Protein AF-A0A0C9T7L8-F1 (afdb_monomer_lite)

Sequence (71 aa):
LPKMQEAMVFVNALRHASLDDAVSKLDDDALHRLRNPPQEHLSIDSPGTKYSIETYLALEHSSQVAYQSVC

Organism: NCBI:txid664439

Foldseek 3Di:
DVVVVVVVVVLVCQLPDDPPDPVNPDDPVNNCCSNPPDPDDDDDPDPVVVVVVVVVVVVVVVVVVVVVVVD

pLDDT: mean 86.28, std 7.72, range [58.41, 96.62]

Secondary structure (DSSP, 8-state):
-HHHHHHHHHHHHHHTS----TTS---HHHHHHHHS---S------HHHHHHHHHHHHHHHHHHHHHHHH-

Radius of gyration: 16.57 Å; chains: 1; bounding box: 32×32×37 Å

Structure (mmCIF, N/CA/C/O backbone):
data_AF-A0A0C9T7L8-F1
#
_entry.id   AF-A0A0C9T7L8-F1
#
loop_
_atom_site.group_PDB
_atom_site.id
_atom_site.type_symbol
_atom_site.label_atom_id
_atom_site.label_alt_id
_atom_site.label_comp_id
_atom_site.label_asym_id
_atom_site.label_entity_id
_atom_site.label_seq_id
_atom_site.pdbx_PDB_ins_code
_atom_site.Cartn_x
_atom_site.Cartn_y
_atom_site.Cartn_z
_atom_site.occupancy
_atom_site.B_iso_or_equiv
_atom_site.auth_seq_id
_atom_site.auth_comp_id
_atom_site.auth_asym_id
_atom_site.auth_atom_id
_atom_site.pdbx_PDB_model_num
ATOM 1 N N . LEU A 1 1 ? -20.483 -5.978 3.635 1.00 58.41 1 LEU A N 1
ATOM 2 C CA . LEU A 1 1 ? -19.178 -5.285 3.759 1.00 58.41 1 LEU A CA 1
ATOM 3 C C . LEU A 1 1 ? -18.958 -4.403 2.526 1.00 58.41 1 LEU A C 1
ATOM 5 O O . LEU A 1 1 ? -18.246 -4.823 1.621 1.00 58.41 1 LEU A O 1
ATOM 9 N N . PRO A 1 2 ? -19.574 -3.209 2.473 1.00 67.81 2 PRO A N 1
ATOM 10 C CA . PRO A 1 2 ? -19.446 -2.289 1.334 1.00 67.81 2 PRO A CA 1
ATOM 11 C C . PRO A 1 2 ? -17.976 -1.953 1.030 1.00 67.81 2 PRO A C 1
ATOM 13 O O . PRO A 1 2 ? -17.532 -2.051 -0.106 1.00 67.81 2 PRO A O 1
ATOM 16 N N . LYS A 1 3 ? -17.175 -1.735 2.081 1.00 68.19 3 LYS A N 1
ATOM 17 C CA . LYS A 1 3 ? -15.747 -1.397 1.978 1.00 68.19 3 LYS A CA 1
ATOM 18 C C . LYS A 1 3 ? -14.871 -2.470 1.327 1.00 68.19 3 LYS A C 1
ATOM 20 O O . LYS A 1 3 ? -13.924 -2.138 0.628 1.00 68.19 3 LYS A O 1
ATOM 25 N N . MET A 1 4 ? -15.166 -3.760 1.525 1.00 74.12 4 MET A N 1
ATOM 26 C CA . MET A 1 4 ? -14.410 -4.824 0.840 1.00 74.12 4 MET A CA 1
ATOM 27 C C . MET A 1 4 ? -14.730 -4.852 -0.656 1.00 74.12 4 MET A C 1
ATOM 29 O O . MET A 1 4 ? -13.849 -5.113 -1.468 1.00 74.12 4 MET A O 1
ATOM 33 N N . GLN A 1 5 ? -15.980 -4.562 -1.026 1.00 79.81 5 GLN A N 1
ATOM 34 C CA . GLN A 1 5 ? -16.379 -4.455 -2.428 1.00 79.81 5 GLN A CA 1
ATOM 35 C C . GLN A 1 5 ? -15.738 -3.224 -3.077 1.00 79.81 5 GLN A C 1
ATOM 37 O O . GLN A 1 5 ? -15.174 -3.345 -4.158 1.00 79.81 5 GLN A O 1
ATOM 42 N N . GLU A 1 6 ? -15.733 -2.080 -2.390 1.00 83.19 6 GLU A N 1
ATOM 43 C CA . GLU A 1 6 ? -15.035 -0.862 -2.823 1.00 83.19 6 GLU A CA 1
ATOM 44 C C . GLU A 1 6 ? -13.531 -1.098 -3.004 1.00 83.19 6 GLU A C 1
ATOM 46 O O . GLU A 1 6 ? -12.977 -0.738 -4.040 1.00 83.19 6 GLU A O 1
ATOM 51 N N . ALA A 1 7 ? -12.878 -1.774 -2.053 1.00 82.50 7 ALA A N 1
ATOM 52 C CA . ALA A 1 7 ? -11.464 -2.122 -2.157 1.00 82.50 7 ALA A CA 1
ATOM 53 C C . ALA A 1 7 ? -11.181 -3.024 -3.369 1.00 82.50 7 ALA A C 1
ATOM 55 O O . ALA A 1 7 ? -10.237 -2.779 -4.115 1.00 82.50 7 ALA A O 1
ATOM 56 N N . MET A 1 8 ? -12.023 -4.031 -3.619 1.00 82.00 8 MET A N 1
ATOM 57 C CA . MET A 1 8 ? -11.882 -4.903 -4.791 1.00 82.00 8 MET A CA 1
ATOM 58 C C . MET A 1 8 ? -12.112 -4.154 -6.109 1.00 82.00 8 MET A C 1
ATOM 60 O O . MET A 1 8 ? -11.379 -4.376 -7.074 1.00 82.00 8 MET A O 1
ATOM 64 N N . VAL A 1 9 ? -13.091 -3.245 -6.154 1.00 86.81 9 VAL A N 1
ATOM 65 C CA . VAL A 1 9 ? -13.327 -2.367 -7.312 1.00 86.81 9 VAL A CA 1
ATOM 66 C C . VAL A 1 9 ? -12.114 -1.474 -7.557 1.00 86.81 9 VAL A C 1
ATOM 68 O O . VAL A 1 9 ? -11.669 -1.361 -8.696 1.00 86.81 9 VAL A O 1
ATOM 71 N N . PHE A 1 10 ? -11.537 -0.899 -6.502 1.00 82.88 10 PHE A N 1
ATOM 72 C CA . PHE A 1 10 ? -10.344 -0.064 -6.588 1.00 82.88 10 PHE A CA 1
ATOM 73 C C . PHE A 1 10 ? -9.120 -0.843 -7.091 1.00 82.88 10 PHE A C 1
ATOM 75 O O . PHE A 1 10 ? -8.448 -0.392 -8.016 1.00 82.88 10 PHE A O 1
ATOM 82 N N . VAL A 1 11 ? -8.868 -2.045 -6.560 1.00 81.81 11 VAL A N 1
ATOM 83 C CA . VAL A 1 11 ? -7.788 -2.931 -7.036 1.00 81.81 11 VAL A CA 1
ATOM 84 C C . VAL A 1 11 ? -7.970 -3.268 -8.516 1.00 81.81 11 VAL A C 1
ATOM 86 O O . VAL A 1 11 ? -7.012 -3.237 -9.289 1.00 81.81 11 VAL A O 1
ATOM 89 N N . ASN A 1 12 ? -9.204 -3.552 -8.938 1.00 82.81 12 ASN A N 1
ATOM 90 C CA . ASN A 1 12 ? -9.486 -3.826 -10.340 1.00 82.81 12 ASN A CA 1
ATOM 91 C C . ASN A 1 12 ? -9.315 -2.578 -11.223 1.00 82.81 12 ASN A C 1
ATOM 93 O O . ASN A 1 12 ? -8.816 -2.692 -12.339 1.00 82.81 12 ASN A O 1
ATOM 97 N N . ALA A 1 13 ? -9.688 -1.393 -10.737 1.00 85.88 13 ALA A N 1
ATOM 98 C CA . ALA A 1 13 ? -9.488 -0.136 -11.453 1.00 85.88 13 ALA A CA 1
ATOM 99 C C . ALA A 1 13 ? -7.994 0.172 -11.639 1.00 85.88 13 ALA A C 1
ATOM 101 O O . ALA A 1 13 ? -7.579 0.505 -12.745 1.00 85.88 13 ALA A O 1
ATOM 102 N N . LEU A 1 14 ? -7.178 -0.028 -10.597 1.00 82.81 14 LEU A N 1
ATOM 103 C CA . LEU A 1 14 ? -5.723 0.141 -10.657 1.00 82.81 14 LEU A CA 1
ATOM 104 C C . LEU A 1 14 ? -5.066 -0.764 -11.701 1.00 82.81 14 LEU A C 1
ATOM 106 O O . LEU A 1 14 ? -4.210 -0.303 -12.448 1.00 82.81 14 LEU A O 1
ATOM 110 N N . ARG A 1 15 ? -5.497 -2.028 -11.803 1.00 77.69 15 ARG A N 1
ATOM 111 C CA . ARG A 1 15 ? -4.966 -2.974 -12.800 1.00 77.69 15 ARG A CA 1
ATOM 112 C C . ARG A 1 15 ? -5.118 -2.470 -14.241 1.00 77.69 15 ARG A C 1
ATOM 114 O O . ARG A 1 15 ? -4.289 -2.797 -15.084 1.00 77.69 15 ARG A O 1
ATOM 121 N N . HIS A 1 16 ? -6.168 -1.700 -14.519 1.00 79.56 16 HIS A N 1
ATOM 122 C CA . HIS A 1 16 ? -6.485 -1.192 -15.858 1.00 79.56 16 HIS A CA 1
ATOM 123 C C . HIS A 1 16 ? -6.174 0.302 -16.022 1.00 79.56 16 HIS A C 1
ATOM 125 O O . HIS A 1 16 ? -6.474 0.877 -17.069 1.00 79.56 16 HIS A O 1
ATOM 131 N N . ALA A 1 17 ? -5.604 0.946 -15.002 1.00 83.69 17 ALA A N 1
ATOM 132 C CA . ALA A 1 17 ? -5.266 2.356 -15.059 1.00 83.69 17 ALA A CA 1
ATOM 133 C C . ALA A 1 17 ? -4.082 2.595 -16.008 1.00 83.69 17 ALA A C 1
ATOM 135 O O . ALA A 1 17 ? -3.120 1.825 -16.044 1.00 83.69 17 ALA A O 1
ATOM 136 N N . SER A 1 18 ? -4.135 3.701 -16.752 1.00 85.25 18 SER A N 1
ATOM 137 C CA . SER A 1 18 ? -2.963 4.222 -17.455 1.00 85.25 18 SER A CA 1
ATOM 138 C C . SER A 1 18 ? -2.022 4.834 -16.421 1.00 85.25 18 SER A C 1
ATOM 140 O O . SER A 1 18 ? -2.387 5.815 -15.778 1.00 85.25 18 SER A O 1
ATOM 142 N N . LEU A 1 19 ? -0.835 4.251 -16.257 1.00 84.38 19 LEU A N 1
ATOM 143 C CA . LEU A 1 19 ? 0.180 4.702 -15.294 1.00 84.38 19 LEU A CA 1
ATOM 144 C C . LEU A 1 19 ? 1.417 5.308 -15.979 1.00 84.38 19 LEU A C 1
ATOM 146 O O . LEU A 1 19 ? 2.393 5.632 -15.317 1.00 84.38 19 LEU A O 1
ATOM 150 N N . ASP A 1 20 ? 1.382 5.460 -17.304 1.00 82.06 20 ASP A N 1
ATOM 151 C CA . ASP A 1 20 ? 2.519 5.891 -18.127 1.00 82.06 20 ASP A CA 1
ATOM 152 C C . ASP A 1 20 ? 2.661 7.424 -18.220 1.00 82.06 20 ASP A C 1
ATOM 154 O O . ASP A 1 20 ? 3.284 7.946 -19.146 1.00 82.06 20 ASP A O 1
ATOM 158 N N . ASP A 1 21 ? 2.051 8.179 -17.299 1.00 83.00 21 ASP A N 1
ATOM 159 C CA . ASP A 1 21 ? 2.152 9.634 -17.324 1.00 83.00 21 ASP A CA 1
ATOM 160 C C . ASP A 1 21 ? 3.529 10.105 -16.825 1.00 83.00 21 ASP A C 1
ATOM 162 O O . ASP A 1 21 ? 4.059 9.634 -15.815 1.00 83.00 21 ASP A O 1
ATOM 166 N N . ALA A 1 22 ? 4.108 11.071 -17.542 1.00 77.38 22 ALA A N 1
ATOM 167 C CA . ALA A 1 22 ? 5.457 11.580 -17.290 1.00 77.38 22 ALA A CA 1
ATOM 168 C C . ALA A 1 22 ? 5.594 12.373 -15.974 1.00 77.38 22 ALA A C 1
ATOM 170 O O . ALA A 1 22 ? 6.704 12.741 -15.589 1.00 77.38 22 ALA A O 1
ATOM 171 N N . VAL A 1 23 ? 4.483 12.674 -15.297 1.00 83.75 23 VAL A N 1
ATOM 172 C CA . VAL A 1 23 ? 4.438 13.478 -14.068 1.00 83.75 23 VAL A CA 1
ATOM 173 C C . VAL A 1 23 ? 4.235 12.603 -12.825 1.00 83.75 23 VAL A C 1
ATOM 175 O O . VAL A 1 23 ? 4.461 13.083 -11.713 1.00 83.75 23 VAL A O 1
ATOM 178 N N . SER A 1 24 ? 3.884 11.323 -13.001 1.00 81.94 24 SER A N 1
ATOM 179 C CA . SER A 1 24 ? 3.621 10.344 -11.938 1.00 81.94 24 SER A CA 1
ATOM 180 C C . SER A 1 24 ? 4.782 10.171 -10.962 1.00 81.94 24 SER A C 1
ATOM 182 O O . SER A 1 24 ? 4.559 9.861 -9.792 1.00 81.94 24 SER A O 1
ATOM 184 N N . LYS A 1 25 ? 6.024 10.372 -11.434 1.00 85.81 25 LYS A N 1
ATOM 185 C CA . LYS A 1 25 ? 7.268 10.079 -10.699 1.00 85.81 25 LYS A CA 1
ATOM 186 C C . LYS A 1 25 ? 7.309 8.650 -10.137 1.00 85.81 25 LYS A C 1
ATOM 188 O O . LYS A 1 25 ? 8.029 8.403 -9.172 1.00 85.81 25 LYS A O 1
ATOM 193 N N . LEU A 1 26 ? 6.534 7.729 -10.711 1.00 86.94 26 LEU A N 1
ATOM 194 C CA . LEU A 1 26 ? 6.589 6.323 -10.341 1.00 86.94 26 LEU A CA 1
ATOM 195 C C . LEU A 1 26 ? 7.852 5.727 -10.957 1.00 86.94 26 LEU A C 1
ATOM 197 O O . LEU A 1 26 ? 8.074 5.849 -12.161 1.00 86.94 26 LEU A O 1
ATOM 201 N N . ASP A 1 27 ? 8.684 5.114 -10.122 1.00 90.31 27 ASP A N 1
ATOM 202 C CA . ASP A 1 27 ? 9.786 4.297 -10.611 1.00 90.31 27 ASP A CA 1
ATOM 203 C C . ASP A 1 27 ? 9.264 2.973 -11.195 1.00 90.31 27 ASP A C 1
ATOM 205 O O . ASP A 1 27 ? 8.097 2.590 -11.021 1.00 90.31 27 ASP A O 1
ATOM 209 N N . ASP A 1 28 ? 10.136 2.278 -11.924 1.00 88.50 28 ASP A N 1
ATOM 210 C CA . ASP A 1 28 ? 9.790 1.025 -12.599 1.00 88.50 28 ASP A CA 1
ATOM 211 C C . ASP A 1 28 ? 9.295 -0.043 -11.608 1.00 88.50 28 ASP A C 1
ATOM 213 O O . ASP A 1 28 ? 8.369 -0.800 -11.916 1.00 88.50 28 ASP A O 1
ATOM 217 N N . ASP A 1 29 ? 9.846 -0.063 -10.391 1.00 89.38 29 ASP A N 1
ATOM 218 C CA . ASP A 1 29 ? 9.464 -0.997 -9.331 1.00 89.38 29 ASP A CA 1
ATOM 219 C C . ASP A 1 29 ? 8.053 -0.707 -8.797 1.00 89.38 29 ASP A C 1
ATOM 221 O O . ASP A 1 29 ? 7.241 -1.622 -8.616 1.00 89.38 29 ASP A O 1
ATOM 225 N N . ALA A 1 30 ? 7.713 0.562 -8.567 1.00 88.00 30 ALA A N 1
ATOM 226 C CA . ALA A 1 30 ? 6.384 0.985 -8.146 1.00 88.00 30 ALA A CA 1
ATOM 227 C C . ALA A 1 30 ? 5.342 0.685 -9.229 1.00 88.00 30 ALA A C 1
ATOM 229 O O . ALA A 1 30 ? 4.284 0.128 -8.920 1.00 88.00 30 ALA A O 1
ATOM 230 N N . LEU A 1 31 ? 5.652 0.979 -10.497 1.00 87.50 31 LEU A N 1
ATOM 231 C CA . LEU A 1 31 ? 4.800 0.627 -11.636 1.00 87.50 31 LEU A CA 1
ATOM 232 C C . LEU A 1 31 ? 4.584 -0.883 -11.732 1.00 87.50 31 LEU A C 1
ATOM 234 O O . LEU A 1 31 ? 3.451 -1.340 -11.910 1.00 87.50 31 LEU A O 1
ATOM 238 N N . HIS A 1 32 ? 5.653 -1.665 -11.581 1.00 86.81 32 HIS A N 1
ATOM 239 C CA . HIS A 1 32 ? 5.577 -3.117 -11.610 1.00 86.81 32 HIS A CA 1
ATOM 240 C C . HIS A 1 32 ? 4.665 -3.653 -10.502 1.00 86.81 32 HIS A C 1
ATOM 242 O O . HIS A 1 32 ? 3.790 -4.472 -10.785 1.00 86.81 32 HIS A O 1
ATOM 248 N N . ARG A 1 33 ? 4.807 -3.152 -9.270 1.00 86.38 33 ARG A N 1
ATOM 249 C CA . ARG A 1 33 ? 3.979 -3.547 -8.118 1.00 86.38 33 ARG A CA 1
ATOM 250 C C . ARG A 1 33 ? 2.511 -3.151 -8.263 1.00 86.38 33 ARG A C 1
ATOM 252 O O . ARG A 1 33 ? 1.642 -3.907 -7.842 1.00 86.38 33 ARG A O 1
ATOM 259 N N . LEU A 1 34 ? 2.218 -1.987 -8.845 1.00 83.69 34 LEU A N 1
ATOM 260 C CA . LEU A 1 34 ? 0.840 -1.543 -9.086 1.00 83.69 34 LEU A CA 1
ATOM 261 C C . LEU A 1 34 ? 0.146 -2.390 -10.160 1.00 83.69 34 LEU A C 1
ATOM 263 O O . LEU A 1 34 ? -1.019 -2.752 -10.002 1.00 83.69 34 LEU A O 1
ATOM 267 N N . ARG A 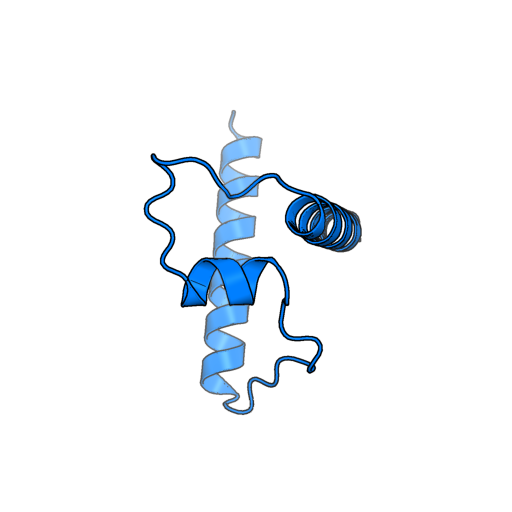1 35 ? 0.870 -2.741 -11.231 1.00 83.81 35 ARG A N 1
ATOM 268 C CA . ARG A 1 35 ? 0.369 -3.619 -12.302 1.00 83.81 35 ARG A CA 1
ATOM 269 C C . ARG A 1 35 ? 0.259 -5.080 -11.854 1.00 83.81 35 ARG A C 1
ATOM 271 O O . ARG A 1 35 ? -0.651 -5.785 -12.286 1.00 83.81 35 ARG A O 1
ATOM 278 N N . ASN A 1 36 ? 1.151 -5.515 -10.965 1.00 83.50 36 ASN A N 1
ATOM 279 C CA . ASN A 1 36 ? 1.244 -6.880 -10.450 1.00 83.50 36 ASN A CA 1
ATOM 280 C C . ASN A 1 36 ? 1.135 -6.874 -8.918 1.00 83.50 36 ASN A C 1
ATOM 282 O O . ASN A 1 36 ? 2.129 -7.116 -8.225 1.00 83.50 36 ASN A O 1
ATOM 286 N N . PRO A 1 37 ? -0.053 -6.576 -8.361 1.00 79.94 37 PRO A N 1
ATOM 287 C CA . PRO A 1 37 ? -0.218 -6.539 -6.918 1.00 79.94 37 PRO A CA 1
ATOM 288 C C . PRO A 1 37 ? 0.073 -7.924 -6.325 1.00 79.94 37 PRO A C 1
ATOM 290 O O . PRO A 1 37 ? -0.350 -8.927 -6.920 1.00 79.94 37 PRO A O 1
ATOM 293 N N . PRO A 1 38 ? 0.737 -8.003 -5.155 1.00 80.81 38 PRO A N 1
ATOM 294 C CA . PRO A 1 38 ? 0.955 -9.265 -4.460 1.00 80.81 38 PRO A CA 1
ATOM 295 C C . PRO A 1 38 ? -0.352 -10.054 -4.358 1.00 80.81 38 PRO A C 1
ATOM 297 O O . PRO A 1 38 ? -1.370 -9.537 -3.900 1.00 80.81 38 PRO A O 1
ATOM 300 N N . GLN A 1 39 ? -0.336 -11.286 -4.863 1.00 79.75 39 GLN A N 1
ATOM 301 C CA . GLN A 1 39 ? -1.477 -12.207 -4.789 1.00 79.75 39 GLN A CA 1
A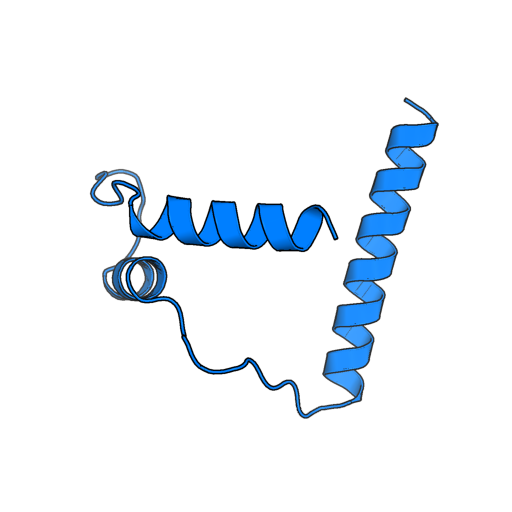TOM 302 C C . GLN A 1 39 ? -1.398 -13.102 -3.547 1.00 79.75 39 GLN A C 1
ATOM 304 O O . GLN A 1 39 ? -2.346 -13.817 -3.230 1.00 79.75 39 GLN A O 1
ATOM 309 N N . GLU A 1 40 ? -0.256 -13.085 -2.861 1.00 83.81 40 GLU A N 1
ATOM 310 C CA . GLU A 1 40 ? -0.072 -13.785 -1.602 1.00 83.81 40 GLU A CA 1
ATOM 311 C C . GLU A 1 40 ? -0.902 -13.141 -0.492 1.00 83.81 40 GLU A C 1
ATOM 313 O O . GLU A 1 40 ? -1.122 -11.928 -0.455 1.00 83.81 40 GLU A O 1
ATOM 318 N N . HIS A 1 41 ? -1.381 -13.977 0.424 1.00 79.62 41 HIS A N 1
ATOM 319 C CA . HIS A 1 41 ? -2.102 -13.484 1.581 1.00 79.62 41 HIS A CA 1
ATOM 320 C C . HIS A 1 41 ? 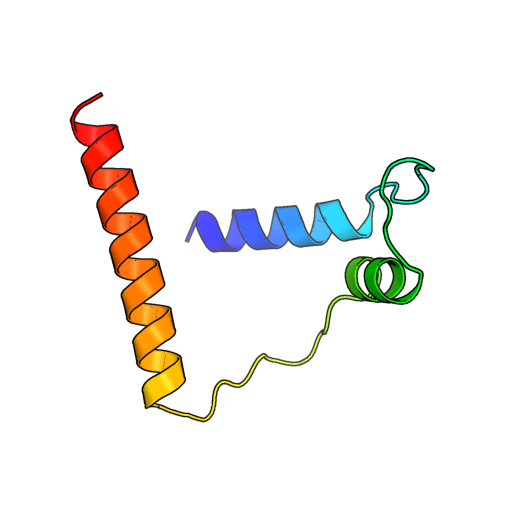-1.126 -12.738 2.494 1.00 79.62 41 HIS A C 1
ATOM 322 O O . HIS A 1 41 ? -0.147 -13.320 2.960 1.00 79.62 41 HIS A O 1
ATOM 328 N N . LEU A 1 42 ? -1.413 -11.468 2.789 1.00 82.69 42 LEU A N 1
ATOM 329 C CA . LEU A 1 42 ? -0.630 -10.702 3.753 1.00 82.69 42 LEU A CA 1
ATOM 330 C C . LEU A 1 42 ? -0.726 -11.378 5.128 1.00 82.69 42 LEU A C 1
ATOM 332 O O . LEU A 1 42 ? -1.810 -11.447 5.713 1.00 82.69 42 LEU A O 1
ATOM 336 N N . SER A 1 43 ? 0.398 -11.876 5.643 1.00 86.38 43 SER A N 1
ATOM 337 C CA . SER A 1 43 ? 0.495 -12.370 7.018 1.00 86.38 43 SER A CA 1
ATOM 338 C C . SER A 1 43 ? 1.169 -11.327 7.898 1.00 86.38 43 SER A C 1
ATOM 340 O O . SER A 1 43 ? 2.228 -10.802 7.558 1.00 86.38 43 SER A O 1
ATOM 342 N N . ILE A 1 44 ? 0.546 -11.016 9.034 1.00 90.44 44 ILE A N 1
ATOM 343 C CA . ILE A 1 44 ? 1.126 -10.163 10.074 1.00 90.44 44 ILE A CA 1
ATOM 344 C C . ILE A 1 44 ? 1.275 -11.037 11.312 1.00 90.44 44 ILE A C 1
ATOM 346 O O . ILE A 1 44 ? 0.351 -11.156 12.118 1.00 90.44 44 ILE A O 1
ATOM 350 N N . ASP A 1 45 ? 2.434 -11.680 11.428 1.00 92.06 45 ASP A N 1
ATOM 351 C CA . ASP A 1 45 ? 2.663 -12.733 12.425 1.00 92.06 45 ASP A CA 1
ATOM 352 C C . ASP A 1 45 ? 2.866 -12.176 13.838 1.00 92.06 45 ASP A C 1
ATOM 354 O O . ASP A 1 45 ? 2.586 -12.851 14.824 1.00 92.06 45 ASP A O 1
ATOM 358 N N . SER A 1 46 ? 3.331 -10.927 13.947 1.00 95.25 46 SER A N 1
ATOM 359 C CA . SER A 1 46 ? 3.506 -10.233 15.224 1.00 95.25 46 SER A CA 1
ATOM 360 C C . SER A 1 46 ? 2.143 -9.833 15.802 1.00 95.25 46 SER A C 1
ATOM 362 O O . SER A 1 46 ? 1.491 -8.933 15.252 1.00 95.25 46 SER A O 1
ATOM 364 N N . PRO A 1 47 ? 1.715 -10.411 16.944 1.00 93.06 47 PRO A N 1
ATOM 365 C CA . PRO A 1 47 ? 0.426 -10.075 17.544 1.00 93.06 47 PRO A CA 1
ATOM 366 C C . PRO A 1 47 ? 0.342 -8.599 17.945 1.00 93.06 47 PRO A C 1
ATOM 368 O O . PRO A 1 47 ? -0.699 -7.969 17.775 1.00 93.06 47 PRO A O 1
ATOM 371 N N . GLY A 1 48 ? 1.452 -8.025 18.424 1.00 96.50 48 GLY A N 1
ATOM 372 C CA . GLY A 1 48 ? 1.527 -6.610 18.794 1.00 96.50 48 GLY A CA 1
ATOM 373 C C . GLY A 1 48 ? 1.372 -5.685 17.588 1.00 96.50 48 GLY A C 1
ATOM 374 O O . GLY A 1 48 ? 0.614 -4.718 17.642 1.00 96.50 48 GLY A O 1
ATOM 375 N N . THR A 1 49 ? 2.028 -6.015 16.472 1.00 96.06 49 THR A N 1
ATOM 376 C CA . THR A 1 49 ? 1.907 -5.249 15.224 1.00 96.06 49 THR A CA 1
ATOM 377 C C . THR A 1 49 ? 0.482 -5.316 14.692 1.00 96.06 49 THR A C 1
ATOM 379 O O . THR A 1 49 ? -0.108 -4.278 14.398 1.00 96.06 49 THR A O 1
ATOM 382 N N . LYS A 1 50 ? -0.111 -6.513 14.654 1.00 94.56 50 LYS A N 1
ATOM 383 C CA . LYS A 1 50 ? -1.501 -6.695 14.237 1.00 94.56 50 LYS A CA 1
ATOM 384 C C . LYS A 1 50 ? -2.457 -5.856 15.090 1.00 94.56 50 LYS A C 1
ATOM 386 O O . LYS A 1 50 ? -3.216 -5.063 14.540 1.00 94.56 50 LYS A O 1
ATOM 391 N N . TYR A 1 51 ? -2.340 -5.945 16.416 1.00 95.69 51 TYR A N 1
ATOM 392 C CA . TYR A 1 51 ? -3.172 -5.174 17.340 1.00 95.69 51 TYR A CA 1
ATOM 393 C C . TYR A 1 51 ? -3.010 -3.658 17.157 1.00 95.69 51 TYR A C 1
ATOM 395 O O . TYR A 1 51 ? -3.997 -2.924 17.163 1.00 95.69 51 TYR A O 1
ATOM 403 N N . SER A 1 52 ? -1.781 -3.171 16.953 1.00 96.56 52 SER A N 1
ATOM 404 C CA . SER A 1 52 ? -1.541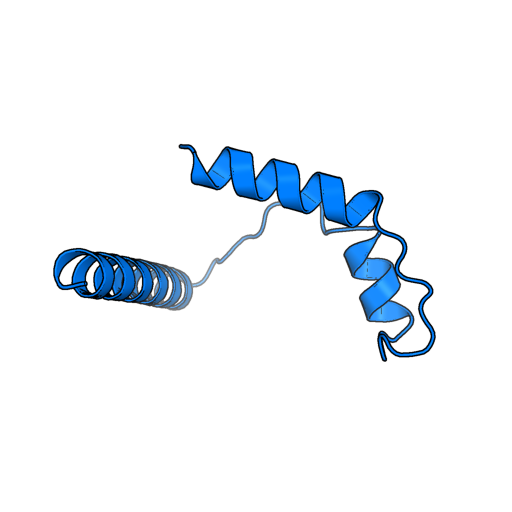 -1.741 16.719 1.00 96.56 52 SER A CA 1
ATOM 405 C C . SER A 1 52 ? -2.194 -1.229 15.432 1.00 96.56 52 SER A C 1
ATOM 407 O O . SER A 1 52 ? -2.784 -0.150 15.444 1.00 96.56 52 SER A O 1
ATOM 409 N N . ILE A 1 53 ? -2.153 -2.015 14.350 1.00 94.25 53 ILE A N 1
ATOM 410 C CA . ILE A 1 53 ? -2.774 -1.664 13.067 1.00 94.25 53 ILE A CA 1
ATOM 411 C C . ILE A 1 53 ? -4.296 -1.663 13.209 1.00 94.25 53 ILE A C 1
ATOM 413 O O . ILE A 1 53 ? -4.947 -0.701 12.809 1.00 94.25 53 ILE A O 1
ATOM 417 N N . GLU A 1 54 ? -4.862 -2.705 13.821 1.00 93.50 54 GLU A N 1
ATOM 418 C CA . GLU A 1 54 ? -6.304 -2.798 14.073 1.00 93.50 54 GLU A CA 1
ATOM 419 C C . GLU A 1 54 ? -6.801 -1.623 14.923 1.00 93.50 54 GLU A C 1
ATOM 421 O O . GLU A 1 54 ? -7.798 -0.988 14.579 1.00 93.50 54 GLU A O 1
ATOM 426 N N . THR A 1 55 ? -6.069 -1.279 15.986 1.00 96.62 55 THR A N 1
ATOM 427 C CA . THR A 1 55 ? -6.400 -0.146 16.861 1.00 96.62 55 THR A CA 1
ATOM 428 C C . THR A 1 55 ? -6.350 1.177 16.102 1.00 96.62 55 THR A C 1
ATOM 430 O O . THR A 1 55 ? -7.269 1.987 16.222 1.00 96.62 55 THR A O 1
ATOM 433 N N . TYR A 1 56 ? -5.304 1.398 15.300 1.00 96.12 56 TYR A N 1
ATOM 434 C CA . TYR A 1 56 ? -5.166 2.608 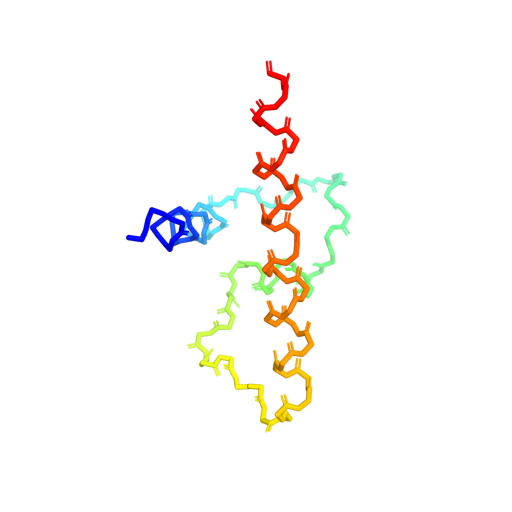14.494 1.00 96.12 56 TYR A CA 1
ATOM 435 C C . TYR A 1 56 ? -6.329 2.766 13.507 1.00 96.12 56 TYR A C 1
ATOM 437 O O . TYR A 1 56 ? -6.966 3.817 13.476 1.00 96.12 56 TYR A O 1
ATOM 445 N N . LEU A 1 57 ? -6.651 1.710 12.755 1.00 93.62 57 LEU A N 1
ATOM 446 C CA . LEU A 1 57 ? -7.744 1.729 11.780 1.00 93.62 57 LEU A CA 1
ATOM 447 C C . LEU A 1 57 ? -9.109 1.936 12.454 1.00 93.62 57 LEU A C 1
ATOM 449 O O . LEU A 1 57 ? -9.944 2.687 11.955 1.00 93.62 57 LEU A O 1
ATOM 453 N N . ALA A 1 58 ? -9.341 1.308 13.611 1.00 94.31 58 ALA A N 1
ATOM 454 C CA . ALA A 1 58 ? -10.571 1.506 14.374 1.00 94.31 58 ALA A CA 1
ATOM 455 C C . ALA A 1 58 ? -10.710 2.952 14.878 1.00 94.31 58 ALA A C 1
ATOM 457 O O . ALA A 1 58 ? -11.804 3.525 14.832 1.00 94.31 58 ALA A O 1
ATOM 458 N N . LEU A 1 59 ? -9.608 3.553 15.337 1.00 95.62 59 LEU A N 1
ATOM 459 C CA . LEU A 1 59 ? -9.577 4.936 15.804 1.00 95.62 59 LEU A CA 1
ATOM 460 C C . LEU A 1 59 ? -9.803 5.932 14.660 1.00 95.62 59 LEU A C 1
ATOM 462 O O . LEU A 1 59 ? -10.593 6.863 14.816 1.00 95.62 59 LEU A O 1
ATOM 466 N N . GLU A 1 60 ? -9.139 5.732 13.522 1.00 93.19 60 GLU A N 1
ATOM 467 C CA . GLU A 1 60 ? -9.289 6.562 12.321 1.00 93.19 60 GLU A CA 1
ATOM 468 C C . GLU A 1 60 ? -10.742 6.554 11.837 1.00 93.19 60 GLU A C 1
ATOM 470 O O . GLU A 1 60 ? -11.366 7.612 11.726 1.00 93.19 60 GLU A O 1
ATOM 475 N N . HIS A 1 61 ? -11.335 5.364 11.720 1.00 90.06 61 HIS A N 1
ATOM 47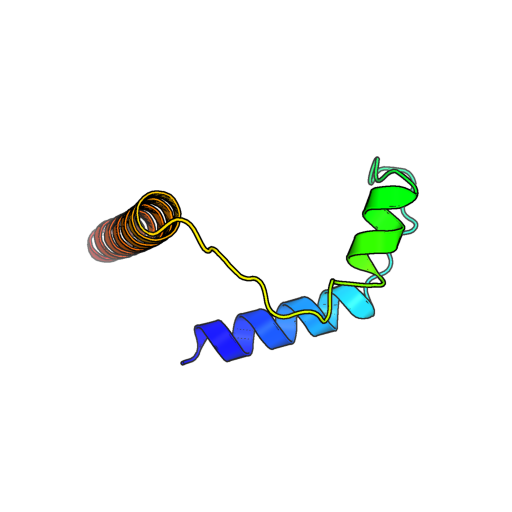6 C CA . HIS A 1 61 ? -12.740 5.217 11.367 1.00 90.06 61 HIS A CA 1
ATOM 477 C C . HIS A 1 61 ? -13.679 5.916 12.357 1.00 90.06 61 HIS A C 1
ATOM 479 O O . HIS A 1 61 ? -14.592 6.636 11.956 1.00 90.06 61 HIS A O 1
ATOM 485 N N . SER A 1 62 ? -13.453 5.721 13.659 1.00 92.56 62 SER A N 1
ATOM 486 C CA . SER A 1 62 ? -14.273 6.350 14.701 1.00 92.56 62 SER A CA 1
ATOM 487 C C . SER A 1 62 ? -14.173 7.874 14.650 1.00 92.56 62 SER A C 1
ATOM 489 O O . SER A 1 62 ? -15.177 8.562 14.819 1.00 92.56 62 SER A O 1
ATOM 491 N N . SER A 1 63 ? -12.983 8.403 14.359 1.00 93.31 63 SER A N 1
ATOM 492 C CA . SER A 1 63 ? -12.745 9.842 14.219 1.00 93.31 63 SER A CA 1
ATOM 493 C C . SER A 1 63 ? -13.477 10.417 13.008 1.00 93.31 63 SER A C 1
ATOM 495 O O . SER A 1 63 ? -14.125 11.457 13.121 1.00 93.31 63 SER A O 1
ATOM 497 N N . GLN A 1 64 ? -13.431 9.724 11.866 1.00 91.88 64 GLN A N 1
ATOM 498 C CA . GLN A 1 64 ? -14.141 10.141 10.658 1.00 91.88 64 GLN A CA 1
ATOM 499 C C . GLN A 1 64 ? -15.660 10.152 10.874 1.00 91.88 64 GLN A C 1
ATOM 501 O O . GLN A 1 64 ? -16.317 11.134 10.534 1.00 91.88 64 GLN A O 1
ATOM 506 N N . VAL A 1 65 ? -16.206 9.098 11.492 1.00 93.19 65 VAL A N 1
ATOM 507 C CA . VAL A 1 65 ? -17.636 9.008 11.828 1.00 93.19 65 VAL A CA 1
ATOM 508 C C . VAL A 1 65 ? -18.044 10.123 12.789 1.00 93.19 65 VAL A C 1
ATOM 510 O O . VAL A 1 65 ? -19.059 10.778 12.566 1.00 93.19 65 VAL A O 1
ATOM 513 N N . ALA A 1 66 ? -17.251 10.376 13.834 1.00 94.00 66 ALA A N 1
ATOM 514 C CA . ALA A 1 66 ? -17.527 11.449 14.783 1.00 94.00 66 ALA A CA 1
ATOM 515 C C . ALA A 1 66 ? -17.558 12.820 14.089 1.00 94.00 66 ALA A C 1
ATOM 517 O O . ALA A 1 66 ? -18.505 13.579 14.284 1.00 94.00 66 ALA A O 1
ATOM 518 N N . TYR A 1 67 ? -16.581 13.114 13.227 1.00 92.81 67 TYR A N 1
ATOM 519 C CA . TYR A 1 67 ? -16.551 14.359 12.457 1.00 92.81 67 TYR A CA 1
ATOM 520 C C . TYR A 1 67 ? -17.783 14.510 11.551 1.00 92.81 67 TYR A C 1
ATOM 522 O O . TYR A 1 67 ? -18.480 15.519 11.615 1.00 92.81 67 TYR A O 1
ATOM 530 N N . GLN A 1 68 ? -18.101 13.475 10.769 1.00 93.25 68 GLN A N 1
ATOM 531 C CA . GLN A 1 68 ? -19.266 13.444 9.877 1.00 93.25 68 GLN A CA 1
ATOM 532 C C . GLN A 1 68 ? -20.612 13.503 10.611 1.00 93.25 68 GLN A C 1
ATOM 534 O O . GLN A 1 68 ? -21.626 13.763 9.983 1.00 93.25 68 GLN A O 1
ATOM 539 N N . SER A 1 69 ? -20.649 13.220 11.915 1.00 90.19 69 SER A N 1
ATOM 540 C CA . SER A 1 69 ? -21.877 13.321 12.715 1.00 90.19 69 SER A CA 1
ATOM 541 C C . SER A 1 69 ? -22.166 14.737 13.226 1.00 90.19 69 SER A C 1
ATOM 543 O O . SER A 1 69 ? -23.282 15.011 13.664 1.00 90.19 69 SER A O 1
ATOM 545 N N . VAL A 1 70 ? -21.160 15.617 13.207 1.00 90.06 70 VAL A N 1
ATOM 546 C CA . VAL A 1 70 ? -21.262 17.012 13.664 1.00 90.06 70 VAL A CA 1
ATOM 547 C C . VAL A 1 70 ? -21.447 17.979 12.489 1.00 90.06 70 VAL A C 1
ATOM 549 O O . VAL A 1 70 ? -22.074 19.025 12.666 1.00 90.06 70 VAL A O 1
ATOM 552 N N . CYS A 1 71 ? -20.900 17.647 11.317 1.00 65.62 71 CYS A N 1
ATOM 553 C CA . CYS A 1 71 ? -21.093 18.374 10.058 1.00 65.62 71 CYS A CA 1
ATOM 554 C C . CYS A 1 71 ? -22.318 17.869 9.292 1.00 65.62 71 CYS A C 1
ATOM 556 O O . CYS A 1 71 ? -22.995 18.722 8.677 1.00 65.62 71 CYS A O 1
#